Protein AF-A0A7U3UTC3-F1 (afdb_monomer_lite)

pLDDT: mean 93.91, std 10.23, range [45.5, 98.31]

Foldseek 3Di:
DDQDFDQAAQPPVRDHRATWTFPAWDQDPPPGIDTHIHHPVVVVVVVVVVVVVVVD

Radius of gyration: 12.42 Å; chains: 1; bounding box: 32×29×23 Å

Structure (mmCIF, N/CA/C/O backbone):
data_AF-A0A7U3UTC3-F1
#
_entry.id   AF-A0A7U3UTC3-F1
#
loop_
_atom_site.group_PDB
_atom_site.id
_atom_site.type_symbol
_atom_site.label_atom_id
_atom_site.label_alt_id
_atom_site.label_comp_id
_atom_site.label_asym_id
_atom_site.label_entity_id
_atom_site.label_seq_id
_atom_site.pdbx_PDB_ins_code
_atom_site.Cartn_x
_atom_site.Cartn_y
_atom_site.Cartn_z
_atom_site.occupancy
_atom_site.B_iso_or_equiv
_atom_site.auth_seq_id
_atom_site.auth_comp_id
_atom_site.auth_asym_id
_atom_site.auth_atom_id
_atom_site.pdbx_PDB_model_num
ATOM 1 N N . MET A 1 1 ? -11.890 13.717 -6.076 1.00 45.50 1 MET A N 1
ATOM 2 C CA . MET A 1 1 ? -11.351 12.342 -6.077 1.00 45.50 1 MET A CA 1
ATOM 3 C C . MET A 1 1 ? -11.399 11.861 -4.640 1.00 45.50 1 MET A C 1
ATOM 5 O O . MET A 1 1 ? -10.626 12.356 -3.825 1.00 45.50 1 MET A O 1
ATOM 9 N N . ASN A 1 2 ? -12.415 11.067 -4.306 1.00 49.94 2 ASN A N 1
ATOM 10 C CA . ASN A 1 2 ? -12.677 10.642 -2.934 1.00 49.94 2 ASN A CA 1
ATOM 11 C C . ASN A 1 2 ? -11.529 9.725 -2.497 1.00 49.94 2 ASN A C 1
ATOM 13 O O . ASN A 1 2 ? -11.334 8.652 -3.063 1.00 49.94 2 ASN A O 1
ATOM 17 N N . ARG A 1 3 ? -10.694 10.206 -1.573 1.00 70.31 3 ARG A N 1
ATOM 18 C CA . ARG A 1 3 ? -9.631 9.416 -0.944 1.00 70.31 3 ARG A CA 1
ATOM 19 C C . ARG A 1 3 ? -10.276 8.604 0.170 1.00 70.31 3 ARG A C 1
ATOM 21 O O . ARG A 1 3 ? -10.102 8.911 1.347 1.00 70.31 3 ARG A O 1
ATOM 28 N N . ASP A 1 4 ? -11.092 7.639 -0.233 1.00 88.75 4 ASP A N 1
ATOM 29 C CA . ASP A 1 4 ? -11.855 6.841 0.711 1.00 88.75 4 ASP A CA 1
ATOM 30 C C . ASP A 1 4 ? -10.922 5.835 1.374 1.00 88.75 4 ASP A C 1
ATOM 32 O O . ASP A 1 4 ? -10.265 5.020 0.723 1.00 88.75 4 ASP A O 1
ATOM 36 N N . TRP A 1 5 ? -10.835 5.948 2.695 1.00 96.06 5 TRP A N 1
ATOM 37 C CA . TRP A 1 5 ? -10.203 4.945 3.530 1.00 96.06 5 TRP A CA 1
ATOM 38 C C . TRP A 1 5 ? -11.110 3.722 3.576 1.00 96.06 5 TRP A C 1
ATOM 40 O O . TRP A 1 5 ? -12.299 3.842 3.867 1.00 96.06 5 TRP A O 1
ATOM 50 N N . ILE A 1 6 ? -10.541 2.550 3.323 1.00 96.75 6 ILE A N 1
ATOM 51 C CA . ILE A 1 6 ? -11.245 1.271 3.419 1.00 96.75 6 ILE A CA 1
ATOM 52 C C . ILE A 1 6 ? -10.599 0.418 4.504 1.00 96.75 6 ILE A C 1
ATOM 54 O O . ILE A 1 6 ? -9.399 0.530 4.748 1.00 96.75 6 ILE A O 1
ATOM 58 N N . THR A 1 7 ? -11.369 -0.450 5.153 1.00 97.94 7 THR A N 1
ATOM 59 C CA . THR A 1 7 ? -10.788 -1.500 5.996 1.00 97.94 7 THR A CA 1
ATOM 60 C C . THR A 1 7 ? -10.161 -2.554 5.093 1.00 97.94 7 THR A C 1
ATOM 62 O O . THR A 1 7 ? -10.822 -3.064 4.189 1.00 97.94 7 THR A O 1
ATOM 65 N N . GLY A 1 8 ? -8.890 -2.873 5.313 1.00 96.81 8 GLY A N 1
ATOM 66 C CA . GLY A 1 8 ? -8.175 -3.822 4.475 1.00 96.81 8 GLY A CA 1
ATOM 67 C C . GLY A 1 8 ? -6.779 -4.151 4.985 1.00 96.81 8 GLY A C 1
ATOM 68 O O . GLY A 1 8 ? -6.481 -4.066 6.176 1.00 96.81 8 GLY A O 1
ATOM 69 N N . TRP A 1 9 ? -5.930 -4.557 4.048 1.00 97.69 9 TRP A N 1
ATOM 70 C CA . TRP A 1 9 ? -4.571 -5.016 4.300 1.00 97.69 9 TRP A CA 1
ATOM 71 C C . TRP A 1 9 ? -3.553 -3.946 3.898 1.00 97.69 9 TRP A C 1
ATOM 73 O O . TRP A 1 9 ? -3.577 -3.451 2.771 1.00 97.69 9 TRP A O 1
ATOM 83 N N . CYS A 1 10 ? -2.657 -3.574 4.815 1.00 98.19 10 CYS A N 1
ATOM 84 C CA . CYS A 1 10 ? -1.557 -2.658 4.530 1.00 98.19 10 CYS A CA 1
ATOM 85 C C . CYS A 1 10 ? -0.386 -3.419 3.910 1.00 98.19 10 CYS A C 1
ATOM 87 O O . CYS A 1 10 ? 0.275 -4.198 4.588 1.00 98.19 10 CYS A O 1
ATOM 89 N N . TRP A 1 11 ? -0.046 -3.119 2.661 1.00 96.69 11 TRP A N 1
ATOM 90 C CA . TRP A 1 11 ? 0.975 -3.868 1.919 1.00 96.69 11 TRP A CA 1
ATOM 91 C C . TRP A 1 11 ? 2.410 -3.617 2.405 1.00 96.69 11 TRP A C 1
ATOM 93 O O . TRP A 1 11 ? 3.325 -4.326 2.008 1.00 96.69 11 TRP A O 1
ATOM 103 N N . ARG A 1 12 ? 2.630 -2.604 3.256 1.00 96.69 12 ARG A N 1
ATOM 104 C CA . ARG A 1 12 ? 3.964 -2.269 3.785 1.00 96.69 12 ARG A CA 1
ATOM 105 C C . ARG A 1 12 ? 4.270 -2.909 5.131 1.00 96.69 12 ARG A C 1
ATOM 107 O O . ARG A 1 12 ? 5.390 -3.346 5.346 1.00 96.69 12 ARG A O 1
ATOM 114 N N . CYS A 1 13 ? 3.324 -2.865 6.067 1.00 98.12 13 CYS A N 1
ATOM 115 C CA . CYS A 1 13 ? 3.511 -3.430 7.409 1.00 98.12 13 CYS A CA 1
ATOM 116 C C . CYS A 1 13 ? 2.708 -4.713 7.626 1.00 98.12 13 CYS A C 1
ATOM 118 O O . CYS A 1 13 ? 2.617 -5.178 8.755 1.00 98.12 13 CYS A O 1
ATOM 120 N N . GLU A 1 14 ? 2.067 -5.206 6.568 1.00 98.19 14 GLU A N 1
ATOM 121 C CA . GLU A 1 14 ? 1.287 -6.442 6.498 1.00 98.19 14 GLU A CA 1
ATOM 122 C C . GLU A 1 14 ? 0.091 -6.530 7.461 1.00 98.19 14 GLU A C 1
ATOM 124 O O . GLU A 1 14 ? -0.575 -7.557 7.530 1.00 98.19 14 GLU A O 1
ATOM 129 N N . ALA A 1 15 ? -0.240 -5.440 8.161 1.00 98.25 15 ALA A N 1
ATOM 130 C CA . ALA A 1 15 ? -1.368 -5.391 9.085 1.00 98.25 15 ALA A CA 1
ATOM 131 C C . ALA A 1 15 ? -2.698 -5.587 8.342 1.00 98.25 15 ALA A C 1
ATOM 133 O O . ALA A 1 15 ? -2.956 -4.908 7.343 1.00 98.25 15 ALA A O 1
ATOM 134 N N . THR A 1 16 ? -3.536 -6.489 8.848 1.00 97.94 16 THR A N 1
ATOM 135 C CA . THR A 1 16 ? -4.892 -6.761 8.352 1.00 97.94 16 THR A CA 1
ATOM 136 C C . THR A 1 16 ? -5.933 -6.012 9.180 1.00 97.94 16 THR A C 1
ATOM 138 O O . THR A 1 16 ? -5.650 -5.584 10.298 1.00 97.94 16 THR A O 1
ATOM 141 N N . ASP A 1 17 ? -7.134 -5.836 8.624 1.00 97.62 17 ASP A N 1
ATOM 142 C CA . ASP A 1 17 ? -8.279 -5.194 9.289 1.00 97.62 17 ASP A CA 1
ATOM 143 C C . ASP A 1 17 ? -8.007 -3.762 9.785 1.00 97.62 17 ASP A C 1
ATOM 145 O O . ASP A 1 17 ? -8.571 -3.297 10.777 1.00 97.62 17 ASP A O 1
ATOM 149 N N . VAL A 1 18 ? -7.152 -3.028 9.065 1.00 98.19 18 VAL A N 1
ATOM 150 C CA . VAL A 1 18 ? -6.828 -1.623 9.35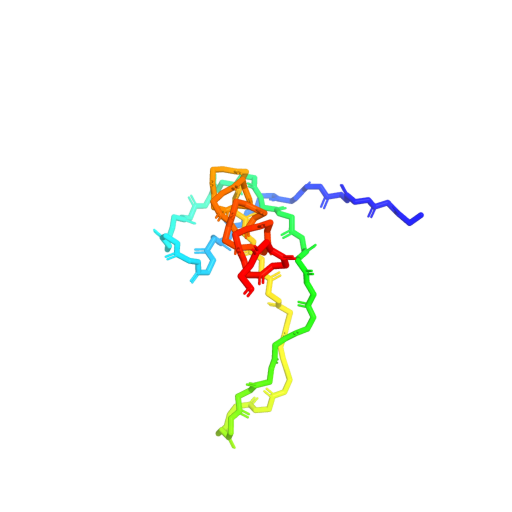0 1.00 98.19 18 VAL A CA 1
ATOM 151 C C . VAL A 1 18 ? -7.365 -0.701 8.265 1.00 98.19 18 VAL A C 1
ATOM 153 O O . VAL A 1 18 ? -7.536 -1.105 7.116 1.00 98.19 18 VAL A O 1
ATOM 156 N N . LEU A 1 19 ? -7.591 0.570 8.607 1.00 98.12 19 LEU A N 1
ATOM 157 C CA . LEU A 1 19 ? -7.893 1.586 7.602 1.00 98.12 19 LEU A CA 1
ATOM 158 C C . LEU A 1 19 ? -6.675 1.797 6.698 1.00 98.12 19 LEU A C 1
ATOM 160 O O . LEU A 1 19 ? -5.599 2.196 7.158 1.00 98.12 19 LEU A O 1
ATOM 164 N N . VAL A 1 20 ? -6.872 1.560 5.406 1.00 98.25 20 VAL A N 1
ATOM 165 C CA . VAL A 1 20 ? -5.891 1.769 4.347 1.00 98.25 20 VAL A CA 1
ATOM 166 C C . VAL A 1 20 ? -6.418 2.736 3.299 1.00 98.25 20 VAL A C 1
ATOM 168 O O . VAL A 1 20 ? -7.617 2.810 3.038 1.00 98.25 20 VAL A O 1
ATOM 171 N N . LEU A 1 21 ? -5.500 3.479 2.692 1.00 97.50 21 LEU A N 1
ATOM 172 C CA . LEU A 1 21 ? -5.768 4.368 1.573 1.00 97.50 21 LEU A CA 1
ATOM 173 C C . LEU A 1 21 ? -5.025 3.850 0.341 1.00 97.50 21 LEU A C 1
ATOM 175 O O . LEU A 1 21 ? -3.893 3.369 0.445 1.00 97.50 21 LEU A O 1
ATOM 179 N N . TRP A 1 22 ? -5.664 3.968 -0.822 1.00 95.81 22 TRP A N 1
ATOM 180 C CA . TRP A 1 22 ? -5.009 3.731 -2.104 1.00 95.81 22 TRP A CA 1
ATOM 181 C C . TRP A 1 22 ? -3.910 4.776 -2.335 1.00 95.81 22 TRP A C 1
ATOM 183 O O . TRP A 1 22 ? -4.181 5.977 -2.363 1.00 95.81 22 TRP A O 1
ATOM 193 N N . VAL A 1 23 ? -2.670 4.313 -2.478 1.00 94.31 23 VAL A N 1
ATOM 194 C CA . VAL A 1 23 ? -1.478 5.151 -2.679 1.00 94.31 23 VAL A CA 1
ATOM 195 C C . VAL A 1 23 ? -1.208 5.376 -4.167 1.00 94.31 23 VAL A C 1
ATOM 197 O O . VAL A 1 23 ? -0.724 6.436 -4.554 1.00 94.31 23 VAL A O 1
ATOM 200 N N . GLY A 1 24 ? -1.535 4.396 -5.006 1.00 92.75 24 GLY A N 1
ATOM 201 C CA . GLY A 1 24 ? -1.292 4.436 -6.444 1.00 92.75 24 GLY A CA 1
ATOM 202 C C . GLY A 1 24 ? -1.197 3.031 -7.041 1.00 92.75 24 GLY A C 1
ATOM 203 O O . GLY A 1 24 ? -1.318 2.045 -6.310 1.00 92.75 24 GLY A O 1
ATOM 204 N N . PRO A 1 25 ? -0.986 2.911 -8.359 1.00 94.88 25 PRO A N 1
ATOM 205 C CA . PRO A 1 25 ? -0.629 1.640 -8.973 1.00 94.88 25 PRO A CA 1
ATOM 206 C C . PRO A 1 25 ? 0.830 1.277 -8.663 1.00 94.88 25 PRO A C 1
ATOM 208 O O . PRO A 1 25 ? 1.705 2.142 -8.604 1.00 94.88 25 PRO A O 1
ATOM 211 N N . VAL A 1 26 ? 1.102 -0.013 -8.495 1.00 95.12 26 VAL A N 1
ATOM 212 C CA . VAL A 1 26 ? 2.453 -0.580 -8.439 1.00 95.12 26 VAL A CA 1
ATOM 213 C C . VAL A 1 26 ? 2.629 -1.573 -9.582 1.00 95.12 26 VAL A C 1
ATOM 215 O O . VAL A 1 26 ? 1.696 -2.292 -9.930 1.00 95.12 26 VAL A O 1
ATOM 218 N N . HIS A 1 27 ? 3.829 -1.609 -10.161 1.00 96.81 27 HIS A N 1
ATOM 219 C CA . HIS A 1 27 ? 4.201 -2.560 -11.205 1.00 96.81 27 HIS A CA 1
ATOM 220 C C . HIS A 1 27 ? 5.174 -3.599 -10.647 1.00 96.81 27 HIS A C 1
ATOM 222 O O . HIS A 1 27 ? 6.226 -3.251 -10.111 1.00 96.81 27 HIS A O 1
ATOM 228 N N . SER A 1 28 ? 4.827 -4.871 -10.806 1.00 94.69 28 SER A N 1
ATOM 229 C CA . SER A 1 28 ? 5.702 -6.018 -10.585 1.00 94.69 28 SER A CA 1
ATOM 230 C C . SER A 1 28 ? 6.157 -6.584 -11.927 1.00 94.69 28 SER A C 1
ATOM 232 O O . SER A 1 28 ? 5.360 -6.699 -12.858 1.00 94.69 28 SER A O 1
ATOM 234 N N . ALA A 1 29 ? 7.429 -6.979 -12.016 1.00 96.19 29 ALA A N 1
ATOM 235 C CA . ALA A 1 29 ? 7.972 -7.624 -13.210 1.00 96.19 29 ALA A CA 1
ATOM 236 C C . ALA A 1 29 ? 7.278 -8.962 -13.529 1.00 96.19 29 ALA A C 1
ATOM 238 O O . ALA A 1 29 ? 7.154 -9.320 -14.696 1.00 96.19 29 ALA A O 1
ATOM 239 N N . GLU A 1 30 ? 6.812 -9.683 -12.505 1.00 97.31 30 GLU A N 1
ATOM 240 C CA . GLU A 1 30 ? 6.200 -11.012 -12.650 1.00 97.31 30 GLU A CA 1
ATOM 241 C C . GLU A 1 30 ? 4.669 -10.971 -12.565 1.00 97.31 30 GLU A C 1
ATOM 243 O O . GLU A 1 30 ? 3.990 -11.719 -13.263 1.00 97.31 30 GLU A O 1
ATOM 248 N N . ALA A 1 31 ? 4.119 -10.094 -11.720 1.00 95.12 31 ALA A N 1
ATOM 249 C CA . ALA A 1 31 ? 2.687 -10.060 -11.412 1.00 95.12 31 ALA A CA 1
ATOM 250 C C . ALA A 1 31 ? 1.914 -8.926 -12.114 1.00 95.12 31 ALA A C 1
ATOM 252 O O . ALA A 1 31 ? 0.704 -8.818 -11.935 1.00 95.12 31 ALA A O 1
ATOM 253 N N . GLY A 1 32 ? 2.583 -8.090 -12.916 1.00 96.12 32 GLY A N 1
ATOM 254 C CA . GLY A 1 32 ? 1.946 -6.981 -13.630 1.00 96.12 32 GLY A CA 1
ATOM 255 C C . GLY A 1 32 ? 1.554 -5.812 -12.719 1.00 96.12 32 GLY A C 1
ATOM 256 O O . GLY A 1 32 ? 2.240 -5.522 -11.737 1.00 96.12 32 GLY A O 1
ATOM 257 N N . GLU A 1 33 ? 0.484 -5.100 -13.079 1.00 96.94 33 GLU A N 1
ATOM 258 C CA . GLU A 1 33 ? -0.015 -3.932 -12.343 1.00 96.94 33 GLU A CA 1
ATOM 259 C C . GLU A 1 33 ? -1.003 -4.338 -11.238 1.00 96.94 33 GLU A C 1
ATOM 261 O O . GLU A 1 33 ? -1.899 -5.154 -11.455 1.00 96.94 33 GLU A O 1
ATOM 266 N N . ALA A 1 34 ? -0.869 -3.736 -10.056 1.00 94.88 34 ALA A N 1
ATOM 267 C CA . ALA A 1 34 ? -1.789 -3.930 -8.940 1.00 94.88 34 ALA A CA 1
ATOM 268 C C . ALA A 1 34 ? -1.980 -2.631 -8.129 1.00 94.88 34 ALA A C 1
ATOM 270 O O . ALA A 1 34 ? -1.116 -1.751 -8.158 1.00 94.88 34 ALA A O 1
ATOM 271 N N . PRO A 1 35 ? -3.090 -2.470 -7.385 1.00 93.81 35 PRO A N 1
ATOM 272 C CA . PRO A 1 35 ? -3.290 -1.302 -6.530 1.00 93.81 35 PRO A CA 1
ATOM 273 C C . PRO A 1 35 ? -2.478 -1.407 -5.231 1.00 93.81 35 PRO A C 1
ATOM 275 O O . PRO A 1 35 ? -2.563 -2.404 -4.528 1.00 93.81 35 PRO A O 1
ATOM 278 N N . LEU A 1 36 ? -1.753 -0.355 -4.855 1.00 95.62 36 LEU A N 1
ATOM 279 C CA . LEU A 1 36 ? -0.977 -0.303 -3.615 1.00 95.62 36 LEU A CA 1
ATOM 280 C C . LEU A 1 36 ? -1.775 0.383 -2.498 1.00 95.62 36 LEU A C 1
ATOM 282 O O . LEU A 1 36 ? -2.158 1.547 -2.632 1.00 95.62 36 LEU A O 1
ATOM 286 N N . TYR A 1 37 ? -1.986 -0.310 -1.377 1.00 97.31 37 TYR A N 1
ATOM 287 C CA . TYR A 1 37 ? -2.741 0.201 -0.226 1.00 97.31 37 TYR A CA 1
ATOM 288 C C . TYR A 1 37 ? -1.896 0.247 1.043 1.00 97.31 37 TYR A C 1
ATOM 290 O O . TYR A 1 37 ? -1.350 -0.777 1.453 1.00 97.31 37 TYR A O 1
ATOM 298 N N . TYR A 1 38 ? -1.852 1.403 1.715 1.00 97.81 38 TYR A N 1
ATOM 299 C CA . TYR A 1 38 ? -1.120 1.592 2.974 1.00 97.81 38 TYR A CA 1
ATOM 300 C C . TYR A 1 38 ? -2.000 2.163 4.087 1.00 97.81 38 TYR A C 1
ATOM 302 O O . TYR A 1 38 ? -2.891 2.975 3.852 1.00 97.81 38 TYR A O 1
ATOM 310 N N . CYS A 1 39 ? -1.695 1.786 5.329 1.00 98.31 39 CYS A N 1
ATOM 311 C CA . CYS A 1 39 ? -2.252 2.423 6.519 1.00 98.31 39 CYS A CA 1
ATOM 312 C C . CYS A 1 39 ? -1.633 3.811 6.765 1.00 98.31 39 CYS A C 1
ATOM 314 O O . CYS A 1 39 ? -0.545 4.126 6.270 1.00 98.31 39 CYS A O 1
ATOM 316 N N . LEU A 1 40 ? -2.290 4.636 7.589 1.00 97.56 40 LEU A N 1
ATOM 317 C CA . LEU A 1 40 ? -1.846 6.007 7.878 1.00 97.56 40 LEU A CA 1
ATOM 318 C C . LEU A 1 40 ? -0.390 6.116 8.382 1.00 97.56 40 LEU A C 1
ATOM 320 O O . LEU A 1 40 ? 0.340 6.954 7.846 1.00 97.56 40 LEU A O 1
ATOM 324 N N . PRO A 1 41 ? 0.087 5.296 9.345 1.00 98.06 41 PRO A N 1
ATOM 325 C CA . PRO A 1 41 ? 1.493 5.333 9.758 1.00 98.06 41 PRO A CA 1
ATOM 326 C C . PRO A 1 41 ? 2.470 5.071 8.603 1.00 98.06 41 PRO A C 1
ATOM 328 O O . PRO A 1 41 ? 3.503 5.730 8.496 1.00 98.06 41 PRO A O 1
ATOM 331 N N . CYS A 1 42 ? 2.133 4.138 7.709 1.00 98.25 42 CYS A N 1
ATOM 332 C CA . CYS A 1 42 ? 2.965 3.812 6.554 1.00 98.25 42 CYS A CA 1
ATOM 333 C C . CYS A 1 42 ? 2.966 4.922 5.501 1.00 98.25 42 CYS A C 1
ATOM 335 O O . CYS A 1 42 ? 4.021 5.200 4.935 1.00 98.25 42 CYS A O 1
ATOM 337 N N . ILE A 1 43 ? 1.830 5.590 5.286 1.00 97.19 43 ILE A N 1
ATOM 338 C CA . ILE A 1 43 ? 1.739 6.755 4.396 1.00 97.19 43 ILE A CA 1
ATOM 339 C C . ILE A 1 43 ? 2.604 7.896 4.918 1.00 97.19 43 ILE A C 1
ATOM 341 O O . ILE A 1 43 ? 3.416 8.423 4.169 1.00 97.19 43 ILE A O 1
ATOM 345 N N . ARG A 1 44 ? 2.520 8.229 6.212 1.00 97.56 44 ARG A N 1
ATOM 346 C CA . ARG A 1 44 ? 3.367 9.281 6.800 1.00 97.56 44 ARG A CA 1
ATOM 347 C C . ARG A 1 44 ? 4.851 9.003 6.589 1.00 97.56 44 ARG A C 1
ATOM 349 O O . ARG A 1 44 ? 5.591 9.894 6.185 1.00 97.56 44 ARG A O 1
ATOM 356 N N . ARG A 1 45 ? 5.274 7.752 6.790 1.00 97.94 45 ARG A N 1
ATOM 357 C CA . ARG A 1 45 ? 6.665 7.365 6.553 1.00 97.94 45 ARG A CA 1
ATOM 358 C C . ARG A 1 45 ? 7.064 7.466 5.077 1.00 97.94 45 ARG A C 1
ATOM 360 O O . ARG A 1 45 ? 8.199 7.832 4.790 1.00 97.94 45 ARG A O 1
ATOM 367 N N . LEU A 1 46 ? 6.166 7.136 4.149 1.00 95.94 46 LEU A N 1
ATOM 368 C CA . LEU A 1 46 ? 6.415 7.298 2.716 1.00 95.94 46 LEU A CA 1
ATOM 369 C C . LEU A 1 46 ? 6.594 8.779 2.346 1.00 95.94 46 LEU A C 1
ATOM 371 O O . LEU A 1 46 ? 7.568 9.117 1.681 1.00 95.94 46 LEU A O 1
ATOM 375 N N . GLU A 1 47 ? 5.719 9.657 2.835 1.00 96.44 47 GLU A N 1
ATOM 376 C CA . GLU A 1 47 ? 5.805 11.109 2.614 1.00 96.44 47 GLU A CA 1
ATOM 377 C C . GLU A 1 47 ? 7.122 11.697 3.148 1.00 96.44 47 GLU A C 1
ATOM 379 O O . GLU A 1 47 ? 7.758 12.514 2.485 1.00 96.44 47 GLU A O 1
ATOM 384 N N . GLU A 1 48 ? 7.600 11.238 4.310 1.00 97.94 48 GLU A N 1
ATOM 385 C CA . GLU A 1 48 ? 8.917 11.628 4.836 1.00 97.94 48 GLU A CA 1
ATOM 386 C C . GLU A 1 48 ? 10.071 11.233 3.903 1.00 97.94 48 GLU A C 1
ATOM 388 O O . GLU A 1 48 ? 11.009 12.014 3.723 1.00 97.94 48 GLU A O 1
ATOM 393 N N . LEU A 1 49 ? 10.019 10.028 3.322 1.00 97.25 49 LEU A N 1
ATOM 394 C CA . LEU A 1 49 ? 11.037 9.534 2.390 1.00 97.25 49 LEU A CA 1
ATOM 395 C C . LEU A 1 49 ? 11.018 10.319 1.075 1.00 97.25 49 LEU A C 1
ATOM 397 O O . LEU A 1 49 ? 12.078 10.703 0.585 1.00 97.25 49 LEU A O 1
ATOM 401 N N . ILE A 1 50 ? 9.830 10.614 0.544 1.00 96.25 50 ILE A N 1
ATOM 402 C CA . ILE A 1 50 ? 9.650 11.455 -0.647 1.00 96.2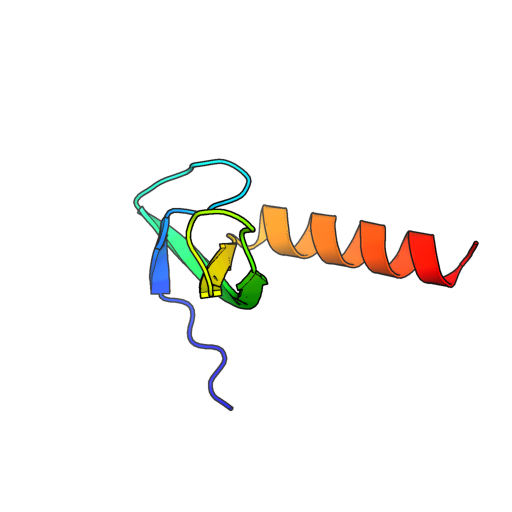5 50 ILE A CA 1
ATOM 403 C C . ILE A 1 50 ? 10.217 12.856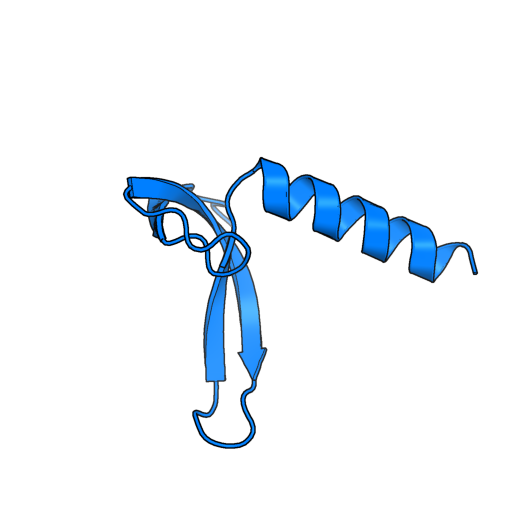 -0.388 1.00 96.25 50 ILE A C 1
ATOM 405 O O . ILE A 1 50 ? 11.031 13.361 -1.162 1.00 96.25 50 ILE A O 1
ATOM 409 N N . ALA A 1 51 ? 9.862 13.466 0.745 1.00 97.38 51 ALA A N 1
ATOM 410 C CA . ALA A 1 51 ? 10.383 14.770 1.133 1.00 97.38 51 ALA A CA 1
ATOM 411 C C . ALA A 1 51 ? 11.908 14.759 1.337 1.00 97.38 51 ALA A C 1
ATOM 413 O O . ALA A 1 51 ? 12.575 15.756 1.072 1.00 97.38 51 ALA A O 1
ATOM 414 N N . ALA A 1 52 ? 12.487 13.664 1.839 1.00 97.62 52 ALA A N 1
ATOM 415 C CA . ALA A 1 52 ? 13.938 13.512 1.942 1.00 97.62 52 ALA A CA 1
ATOM 416 C C . ALA A 1 52 ? 14.607 13.414 0.562 1.00 97.62 52 ALA A C 1
ATOM 418 O O . ALA A 1 52 ? 15.612 14.082 0.348 1.00 97.62 52 ALA A O 1
ATOM 419 N N . HIS A 1 53 ? 14.027 12.658 -0.376 1.00 96.44 53 HIS A N 1
ATOM 420 C CA . HIS A 1 53 ? 14.547 12.518 -1.738 1.00 96.44 53 HIS A CA 1
ATOM 421 C C . HIS A 1 53 ? 14.604 13.855 -2.489 1.00 96.44 53 HIS A C 1
ATOM 423 O O . HIS A 1 53 ? 15.612 14.151 -3.111 1.00 96.44 53 HIS A O 1
ATOM 429 N N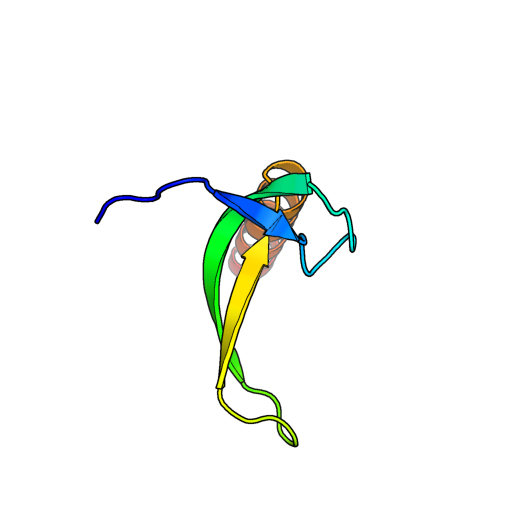 . HIS A 1 54 ? 13.570 14.695 -2.381 1.00 95.69 54 HIS A N 1
ATOM 430 C CA . HIS A 1 54 ? 13.545 16.011 -3.038 1.00 95.69 54 HIS A CA 1
ATOM 431 C C . HIS A 1 54 ? 14.462 17.068 -2.405 1.00 95.69 54 HIS A C 1
ATOM 433 O O . HIS A 1 54 ? 14.626 18.147 -2.969 1.00 95.69 54 HIS A O 1
ATOM 439 N N . ARG A 1 55 ? 15.009 16.801 -1.215 1.00 92.2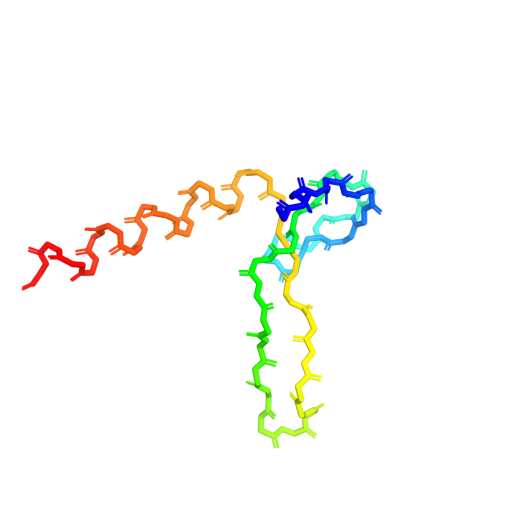5 55 ARG A N 1
ATOM 440 C CA . ARG A 1 55 ? 15.960 17.694 -0.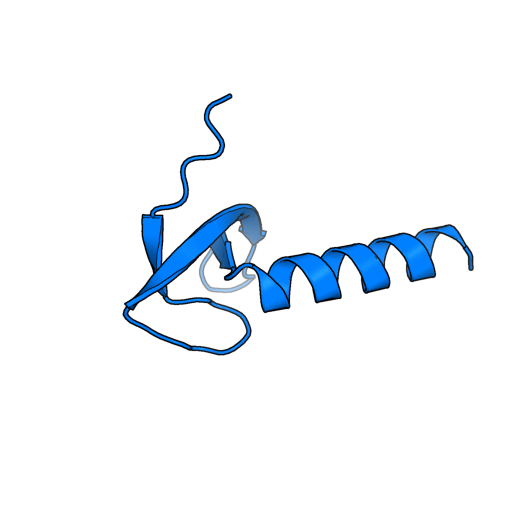536 1.00 92.25 55 ARG A CA 1
ATOM 441 C C . ARG A 1 55 ? 17.423 17.329 -0.802 1.00 92.25 55 ARG A C 1
ATOM 443 O O . ARG A 1 55 ? 18.285 18.116 -0.419 1.00 92.25 55 ARG A O 1
ATOM 450 N N . ALA A 1 56 ? 17.681 16.150 -1.366 1.00 71.75 56 ALA A N 1
ATOM 451 C CA . ALA A 1 56 ? 19.009 15.657 -1.722 1.00 71.75 56 ALA A CA 1
ATOM 452 C C . ALA A 1 56 ? 19.381 16.084 -3.147 1.00 71.75 56 ALA A C 1
ATOM 454 O O . ALA A 1 56 ? 20.585 16.336 -3.366 1.00 71.75 56 ALA A O 1
#

Sequence (56 aa):
MNRDWITGWCWRCEATDVLVLWVGPVHSAEAGEAPLYYCLPCIRRLEELIAAHHRA

Organism: NCBI:txid659352

Secondary structure (DSSP, 8-state):
-----EEE--TTT--SSEEEEEEEEEEETTTEEEEEEEEHHHHHHHHHHHHHHTT-